Protein AF-A0A914Y440-F1 (afdb_monomer)

Mean predicted aligned error: 6.65 Å

Structure (mmCIF, N/CA/C/O backbone):
data_AF-A0A914Y440-F1
#
_entry.id   AF-A0A914Y440-F1
#
loop_
_atom_site.group_PDB
_atom_site.id
_atom_site.type_symbol
_atom_site.label_atom_id
_atom_site.label_alt_id
_atom_site.label_comp_id
_atom_site.label_asym_id
_atom_site.label_entity_id
_atom_site.label_seq_id
_atom_site.pdbx_PDB_ins_code
_atom_site.Cartn_x
_atom_site.Cartn_y
_atom_site.Cartn_z
_atom_site.occupancy
_atom_site.B_iso_or_equiv
_atom_site.auth_seq_id
_atom_site.auth_comp_id
_atom_site.auth_asym_id
_atom_site.auth_atom_id
_atom_site.pdbx_PDB_model_num
ATOM 1 N N . MET A 1 1 ? 4.935 12.689 37.363 1.00 39.00 1 MET A N 1
ATOM 2 C CA . MET A 1 1 ? 5.832 12.675 36.188 1.00 39.00 1 MET A CA 1
ATOM 3 C C . MET A 1 1 ? 5.146 11.804 35.154 1.00 39.00 1 MET A C 1
ATOM 5 O O . MET A 1 1 ? 4.835 10.671 35.483 1.00 39.00 1 MET A O 1
ATOM 9 N N . ALA A 1 2 ? 4.760 12.354 34.001 1.00 46.66 2 ALA A N 1
ATOM 10 C CA . ALA A 1 2 ? 4.099 11.561 32.967 1.00 46.66 2 ALA A CA 1
ATOM 11 C C . ALA A 1 2 ? 5.110 10.555 32.402 1.00 46.66 2 ALA A C 1
ATOM 13 O O . ALA A 1 2 ? 6.194 10.961 31.988 1.00 46.66 2 ALA A O 1
ATOM 14 N N . GLU A 1 3 ? 4.781 9.264 32.432 1.00 47.94 3 GLU A N 1
ATOM 15 C CA . GLU A 1 3 ? 5.589 8.224 31.797 1.00 47.94 3 GLU A CA 1
ATOM 16 C C . GLU A 1 3 ? 5.727 8.539 30.305 1.00 47.94 3 GLU A C 1
ATOM 18 O O . GLU A 1 3 ? 4.753 8.551 29.547 1.00 47.94 3 GLU A O 1
ATOM 23 N N . THR A 1 4 ? 6.948 8.820 29.863 1.00 53.34 4 THR A N 1
ATOM 24 C CA . THR A 1 4 ? 7.271 8.905 28.442 1.00 53.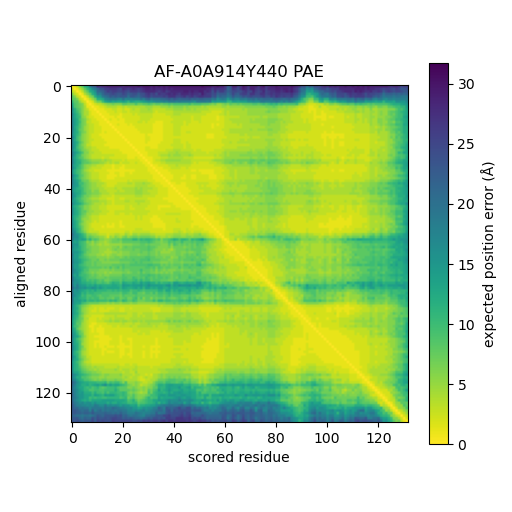34 4 THR A CA 1
ATOM 25 C C . THR A 1 4 ? 7.182 7.503 27.853 1.00 53.34 4 THR A C 1
ATOM 27 O O . THR A 1 4 ? 8.088 6.697 28.047 1.00 53.34 4 THR A O 1
ATOM 30 N N . LYS A 1 5 ? 6.085 7.203 27.145 1.00 62.78 5 LYS A N 1
ATOM 31 C CA . LYS A 1 5 ? 5.949 5.967 26.361 1.00 62.78 5 LYS A CA 1
ATOM 32 C C . LYS A 1 5 ? 7.121 5.852 25.388 1.00 62.78 5 LYS A C 1
ATOM 34 O O . LYS A 1 5 ? 7.286 6.698 24.508 1.00 62.78 5 LYS A O 1
ATOM 39 N N . GLU A 1 6 ? 7.911 4.801 25.554 1.00 72.31 6 GLU A N 1
ATOM 40 C CA . GLU A 1 6 ? 9.028 4.478 24.677 1.00 72.31 6 GLU A CA 1
ATOM 41 C C . GLU A 1 6 ? 8.507 4.251 23.248 1.00 72.31 6 GLU A C 1
ATOM 43 O O . GLU A 1 6 ? 7.550 3.504 23.025 1.00 72.31 6 GLU A O 1
ATOM 48 N N . LYS A 1 7 ? 9.078 4.955 22.263 1.00 78.12 7 LYS A N 1
ATOM 49 C CA . LYS A 1 7 ? 8.666 4.811 20.861 1.00 78.12 7 LYS A CA 1
ATOM 50 C C . LYS A 1 7 ? 9.267 3.530 20.292 1.00 78.12 7 LYS A C 1
ATOM 52 O O . LYS A 1 7 ? 10.481 3.428 20.154 1.00 78.12 7 LYS A O 1
ATOM 57 N N . THR A 1 8 ? 8.418 2.583 19.910 1.00 91.00 8 THR A N 1
ATOM 58 C CA . THR A 1 8 ? 8.830 1.385 19.169 1.00 91.00 8 THR A CA 1
ATOM 59 C C . THR A 1 8 ? 9.094 1.728 17.703 1.00 91.00 8 THR A C 1
ATOM 61 O O . THR A 1 8 ? 8.315 2.457 17.082 1.00 91.00 8 THR A O 1
ATOM 64 N N . TYR A 1 9 ? 10.161 1.162 17.140 1.00 93.62 9 TYR A N 1
ATOM 65 C CA . TYR A 1 9 ? 10.515 1.286 15.727 1.00 93.62 9 TYR A CA 1
ATOM 66 C C . TYR A 1 9 ? 10.607 -0.091 15.084 1.00 93.62 9 TYR A C 1
ATOM 68 O O . TYR A 1 9 ? 11.099 -1.039 15.695 1.00 93.62 9 TYR A O 1
ATOM 76 N N . TRP A 1 10 ? 10.143 -0.185 13.843 1.00 94.62 10 TRP A N 1
ATOM 77 C CA . TRP A 1 10 ? 10.372 -1.343 12.985 1.00 94.62 10 TRP A CA 1
ATOM 78 C C . TRP A 1 10 ? 11.482 -1.056 11.973 1.00 94.62 10 TRP A C 1
ATOM 80 O O . TRP A 1 10 ? 11.928 0.083 11.799 1.00 94.62 10 TRP A O 1
ATOM 90 N N . THR A 1 11 ? 11.918 -2.101 11.278 1.00 94.88 11 THR A N 1
ATOM 91 C CA . THR A 1 11 ? 12.664 -1.935 10.031 1.00 94.88 11 THR A CA 1
ATOM 92 C C . THR A 1 11 ? 11.729 -1.339 8.982 1.00 94.88 11 THR A C 1
ATOM 94 O O . THR A 1 11 ? 10.600 -1.806 8.827 1.00 94.88 11 THR A O 1
ATOM 97 N N . ALA A 1 12 ? 12.183 -0.296 8.286 1.00 94.56 12 ALA A N 1
ATOM 98 C CA . ALA A 1 12 ? 11.398 0.331 7.230 1.00 94.56 12 ALA A CA 1
ATOM 99 C C . ALA A 1 12 ? 11.169 -0.654 6.076 1.00 94.56 12 ALA A C 1
ATOM 101 O O . ALA A 1 12 ? 12.104 -1.317 5.628 1.00 94.56 12 ALA A O 1
ATOM 102 N N . LEU A 1 13 ? 9.925 -0.738 5.604 1.00 96.00 13 LEU A N 1
ATOM 103 C CA . LEU A 1 13 ? 9.586 -1.517 4.419 1.00 96.00 13 LEU A CA 1
ATOM 104 C C . LEU A 1 13 ? 10.062 -0.762 3.175 1.00 96.00 13 LEU A C 1
ATOM 106 O O . LEU A 1 13 ? 9.686 0.391 2.968 1.00 96.00 13 LEU A O 1
ATOM 110 N N . GLU A 1 14 ? 10.878 -1.417 2.358 1.00 96.69 14 GLU A N 1
ATOM 111 C CA . GLU A 1 14 ? 11.343 -0.864 1.089 1.00 96.69 14 GLU A CA 1
ATOM 112 C C . GLU A 1 14 ? 10.174 -0.704 0.107 1.00 96.69 14 GLU A C 1
ATOM 114 O O . GLU A 1 14 ? 9.317 -1.586 -0.000 1.00 96.69 14 GLU A O 1
ATOM 119 N N . SER A 1 15 ? 10.149 0.413 -0.626 1.00 95.94 15 SER A N 1
ATOM 120 C CA . SER A 1 15 ? 9.192 0.657 -1.711 1.00 95.94 15 SER A CA 1
ATOM 121 C C . SER A 1 15 ? 9.571 -0.152 -2.954 1.00 95.94 15 SER A C 1
ATOM 123 O O . SER A 1 15 ? 9.976 0.415 -3.962 1.00 95.94 15 SER A O 1
ATOM 125 N N . ASN A 1 16 ? 9.487 -1.476 -2.841 1.00 97.50 16 ASN A N 1
ATOM 126 C CA . ASN A 1 16 ? 9.899 -2.437 -3.855 1.00 97.50 16 ASN A CA 1
ATOM 127 C C . ASN A 1 16 ? 8.830 -3.546 -3.977 1.00 97.50 16 ASN A C 1
ATOM 129 O O . ASN A 1 16 ? 8.482 -4.154 -2.951 1.00 97.50 16 ASN A O 1
ATOM 133 N N . PRO A 1 17 ? 8.317 -3.836 -5.191 1.00 97.56 17 PRO A N 1
ATOM 134 C CA . PRO A 1 17 ? 7.311 -4.871 -5.401 1.00 97.56 17 PRO A CA 1
ATOM 135 C C . PRO A 1 17 ? 7.693 -6.249 -4.857 1.00 97.56 17 PRO A C 1
ATOM 137 O O . PRO A 1 17 ? 6.842 -6.893 -4.250 1.00 97.56 17 PRO A O 1
ATOM 140 N N . ASP A 1 18 ? 8.941 -6.702 -4.987 1.00 97.50 18 ASP A N 1
ATOM 141 C CA . ASP A 1 18 ? 9.379 -8.020 -4.503 1.00 97.50 18 ASP A CA 1
ATOM 142 C C . ASP A 1 18 ? 9.245 -8.133 -2.982 1.00 97.50 18 ASP A C 1
ATOM 144 O O . ASP A 1 18 ? 8.699 -9.111 -2.454 1.00 97.50 18 ASP A O 1
ATOM 148 N N . THR A 1 19 ? 9.686 -7.095 -2.268 1.00 96.88 19 THR A N 1
ATOM 149 C CA . THR A 1 19 ? 9.590 -7.017 -0.807 1.00 96.88 19 THR A CA 1
ATOM 150 C C . THR A 1 19 ? 8.128 -6.988 -0.354 1.00 96.88 19 THR A C 1
ATOM 152 O O . THR A 1 19 ? 7.742 -7.731 0.556 1.00 96.88 19 THR A O 1
ATOM 155 N N . MET A 1 20 ? 7.283 -6.185 -1.008 1.00 97.56 20 MET A N 1
ATOM 156 C CA . MET A 1 20 ? 5.852 -6.103 -0.689 1.00 97.56 20 MET A CA 1
ATOM 157 C C . MET A 1 20 ? 5.108 -7.400 -1.030 1.00 97.56 20 MET A C 1
ATOM 159 O O . MET A 1 20 ? 4.319 -7.887 -0.221 1.00 97.56 20 MET A O 1
ATOM 163 N N . ASN A 1 21 ? 5.391 -8.007 -2.181 1.00 97.12 21 ASN A N 1
ATOM 164 C CA . ASN A 1 21 ? 4.763 -9.246 -2.641 1.00 97.12 21 ASN A CA 1
ATOM 165 C C . ASN A 1 21 ? 5.112 -10.434 -1.751 1.00 97.12 21 ASN A C 1
ATOM 167 O O . ASN A 1 21 ? 4.247 -11.271 -1.469 1.00 97.12 21 ASN A O 1
ATOM 171 N N . LYS A 1 22 ? 6.348 -10.487 -1.247 1.00 95.81 22 LYS A N 1
ATOM 172 C CA . LYS A 1 22 ? 6.727 -11.453 -0.216 1.00 95.81 22 LYS A CA 1
ATOM 173 C C . LYS A 1 22 ? 5.859 -11.288 1.033 1.00 95.81 22 LYS A C 1
ATOM 175 O O . LYS A 1 22 ? 5.287 -12.270 1.496 1.00 95.81 22 LYS A O 1
ATOM 180 N N . LEU A 1 23 ? 5.683 -10.057 1.518 1.00 93.56 23 LEU A N 1
ATOM 181 C CA . LEU A 1 23 ? 4.838 -9.784 2.682 1.00 93.56 23 LEU A CA 1
ATOM 182 C C . LEU A 1 23 ? 3.367 -10.165 2.437 1.00 93.56 23 LEU A C 1
ATOM 184 O O . LEU A 1 23 ? 2.779 -10.826 3.288 1.00 93.56 23 LEU A O 1
ATOM 188 N N . ILE A 1 24 ? 2.792 -9.822 1.276 1.00 93.69 24 ILE A N 1
ATOM 189 C CA . ILE A 1 24 ? 1.424 -10.214 0.868 1.00 93.69 24 ILE A CA 1
ATOM 190 C C . ILE A 1 24 ? 1.252 -11.738 0.935 1.00 93.69 24 ILE A C 1
ATOM 192 O O . ILE A 1 24 ? 0.256 -12.242 1.467 1.00 93.69 24 ILE A O 1
ATOM 196 N N . LYS A 1 25 ? 2.232 -12.481 0.414 1.00 92.81 25 LYS A N 1
ATOM 197 C CA . LYS A 1 25 ? 2.228 -13.945 0.433 1.00 92.81 25 LYS A CA 1
ATOM 198 C C . LYS A 1 25 ? 2.330 -14.491 1.858 1.00 92.81 25 LYS A C 1
ATOM 200 O O . LYS A 1 25 ? 1.570 -15.396 2.205 1.00 92.81 25 LYS A O 1
ATOM 205 N N . ASP A 1 26 ? 3.224 -13.936 2.674 1.00 91.25 26 ASP A N 1
ATOM 206 C CA . ASP A 1 26 ? 3.473 -14.385 4.049 1.00 91.25 26 ASP A CA 1
ATOM 207 C C . ASP A 1 26 ? 2.245 -14.176 4.957 1.00 91.25 26 ASP A C 1
ATOM 209 O O . ASP A 1 26 ? 1.959 -15.015 5.811 1.00 91.25 26 ASP A O 1
ATOM 213 N N . ILE A 1 27 ? 1.454 -13.118 4.728 1.00 89.38 27 ILE A N 1
ATOM 214 C CA . ILE A 1 27 ? 0.182 -12.880 5.444 1.00 89.38 27 ILE A CA 1
ATOM 215 C C . ILE A 1 27 ? -1.013 -13.663 4.864 1.00 89.38 27 ILE A C 1
ATOM 217 O O . ILE A 1 27 ? -2.123 -13.592 5.398 1.00 89.38 27 ILE A O 1
ATOM 221 N N . GLY A 1 28 ? -0.799 -14.444 3.800 1.00 89.38 28 GLY A N 1
ATOM 222 C CA . GLY A 1 28 ? -1.776 -15.389 3.251 1.00 89.38 28 GLY A CA 1
ATOM 223 C C . GLY A 1 28 ? -2.805 -14.796 2.285 1.00 89.38 28 GLY A C 1
ATOM 224 O O . GLY A 1 28 ? -3.808 -15.458 1.999 1.00 89.38 28 GLY A O 1
ATOM 225 N N . VAL A 1 29 ? -2.569 -13.586 1.775 1.00 91.31 29 VAL A N 1
ATOM 226 C CA . VAL A 1 29 ? -3.422 -12.936 0.769 1.00 91.31 29 VAL A CA 1
ATOM 227 C C . VAL A 1 29 ? -3.148 -13.551 -0.607 1.00 91.31 29 VAL A C 1
ATOM 229 O O . VAL A 1 29 ? -2.004 -13.849 -0.954 1.00 91.31 29 VAL A O 1
ATOM 232 N N . LYS A 1 30 ? -4.201 -13.770 -1.404 1.00 89.38 30 LYS A N 1
ATOM 233 C CA . LYS A 1 30 ? -4.099 -14.365 -2.746 1.00 89.38 30 LYS A CA 1
ATOM 234 C C . LYS A 1 30 ? -4.776 -13.486 -3.792 1.00 89.38 30 LYS A C 1
ATOM 236 O O . LYS A 1 30 ? -5.793 -12.861 -3.519 1.00 89.38 30 LYS A O 1
ATOM 241 N N . GLY A 1 31 ? -4.238 -13.499 -5.012 1.00 89.38 31 GLY A N 1
ATOM 242 C CA . GLY A 1 31 ? -4.806 -12.756 -6.144 1.00 89.38 31 GLY A CA 1
ATOM 243 C C . GLY A 1 31 ? -4.468 -11.264 -6.160 1.00 89.38 31 GLY A C 1
ATOM 244 O O . GLY A 1 31 ? -5.002 -10.541 -6.991 1.00 89.38 31 GLY A O 1
ATOM 245 N N . LEU A 1 32 ? -3.570 -10.815 -5.279 1.00 94.00 32 LEU A N 1
ATOM 246 C CA . LEU A 1 32 ? -3.008 -9.470 -5.277 1.00 94.00 32 LEU A CA 1
ATOM 247 C C . LEU A 1 32 ? -1.493 -9.529 -5.450 1.00 94.00 32 LEU A C 1
ATOM 249 O O . LEU A 1 32 ? -0.847 -10.465 -4.974 1.00 94.00 32 LEU A O 1
ATOM 253 N N . ARG A 1 33 ? -0.951 -8.501 -6.097 1.00 95.88 33 ARG A N 1
ATOM 254 C CA . ARG A 1 33 ? 0.477 -8.205 -6.141 1.00 95.88 33 ARG A CA 1
ATOM 255 C C . ARG A 1 33 ? 0.685 -6.707 -6.353 1.00 95.88 33 ARG A C 1
ATOM 257 O O . ARG A 1 33 ? -0.162 -6.051 -6.955 1.00 95.88 33 ARG A O 1
ATOM 264 N N . CYS A 1 34 ? 1.792 -6.196 -5.850 1.00 97.62 34 CYS A N 1
ATOM 265 C CA . CYS A 1 34 ? 2.340 -4.895 -6.182 1.00 97.62 34 CYS A CA 1
ATOM 266 C C . CYS A 1 34 ? 3.151 -5.002 -7.478 1.00 97.62 34 CYS A C 1
ATOM 268 O O . CYS A 1 34 ? 3.776 -6.033 -7.733 1.00 97.62 34 CYS A O 1
ATOM 270 N N . GLU A 1 35 ? 3.128 -3.926 -8.253 1.00 97.62 35 GLU A N 1
ATOM 271 C CA . GLU A 1 35 ? 3.893 -3.708 -9.482 1.00 97.62 35 GLU A CA 1
ATOM 272 C C . GLU A 1 35 ? 4.420 -2.271 -9.444 1.00 97.62 35 GLU A C 1
ATOM 274 O O . GLU A 1 35 ? 3.821 -1.412 -8.785 1.00 97.62 35 GLU A O 1
ATOM 279 N N . ASP A 1 36 ? 5.517 -2.011 -10.148 1.00 97.25 36 ASP A N 1
ATOM 280 C CA . ASP A 1 36 ? 6.036 -0.653 -10.290 1.00 97.25 36 ASP A CA 1
ATOM 281 C C . ASP A 1 36 ? 5.164 0.188 -11.229 1.00 97.25 36 ASP A C 1
ATOM 283 O O . ASP A 1 36 ? 4.619 -0.291 -12.225 1.00 97.25 36 ASP A O 1
ATOM 287 N N . ILE A 1 37 ? 5.069 1.481 -10.917 1.00 96.75 37 ILE A N 1
ATOM 288 C CA . ILE A 1 37 ? 4.497 2.500 -11.799 1.00 96.75 37 ILE A CA 1
ATOM 289 C C . ILE A 1 37 ? 5.659 3.369 -12.278 1.00 96.75 37 ILE A C 1
ATOM 291 O O . ILE A 1 37 ? 6.215 4.149 -11.506 1.00 96.75 37 ILE A O 1
ATOM 295 N N . PHE A 1 38 ? 6.037 3.224 -13.549 1.00 95.19 38 PHE A N 1
ATOM 296 C CA . PHE A 1 38 ? 7.191 3.927 -14.125 1.00 95.19 38 PHE A CA 1
ATOM 297 C C . PHE A 1 38 ? 6.940 5.421 -14.371 1.00 95.19 38 PHE A C 1
ATOM 299 O O . PHE A 1 38 ? 7.887 6.202 -14.453 1.00 95.19 38 PHE A O 1
ATOM 306 N N . GLY A 1 39 ? 5.674 5.820 -14.477 1.00 96.06 39 GLY A N 1
ATOM 307 C CA . GLY A 1 39 ? 5.249 7.181 -14.777 1.00 96.06 39 GLY A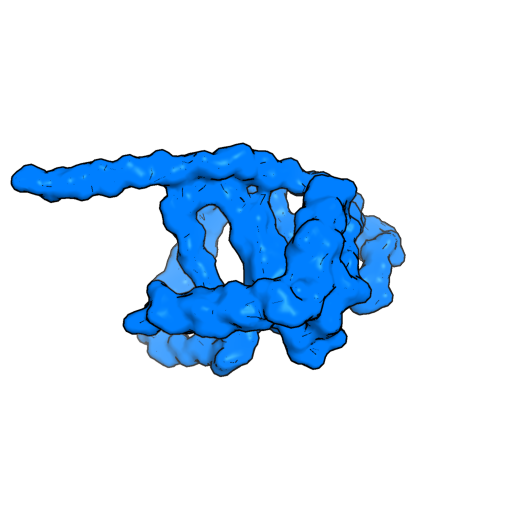 CA 1
ATOM 308 C C . GLY A 1 39 ? 3.733 7.329 -14.668 1.00 96.06 39 GLY A C 1
ATOM 309 O O . GLY A 1 39 ? 3.011 6.347 -14.503 1.00 96.06 39 GLY A O 1
ATOM 310 N N . PHE A 1 40 ? 3.260 8.573 -14.736 1.00 94.88 40 PHE A N 1
ATOM 311 C CA . PHE A 1 40 ? 1.833 8.920 -14.663 1.00 94.88 40 PHE A CA 1
ATOM 312 C C . PHE A 1 40 ? 1.288 9.483 -15.985 1.00 94.88 40 PHE A C 1
ATOM 314 O O . PHE A 1 40 ? 0.159 9.969 -16.027 1.00 94.88 40 PHE A O 1
ATOM 321 N N . ASP A 1 41 ? 2.088 9.450 -17.048 1.00 96.94 41 ASP A N 1
ATOM 322 C CA . ASP A 1 41 ? 1.634 9.667 -18.419 1.00 96.94 41 ASP A CA 1
ATOM 323 C C . ASP A 1 41 ? 0.927 8.420 -18.974 1.00 96.94 41 ASP A C 1
ATOM 325 O O . ASP A 1 41 ? 1.029 7.322 -18.426 1.00 96.94 41 ASP A O 1
ATOM 329 N N . GLU A 1 42 ? 0.168 8.604 -20.053 1.00 96.31 42 GLU A N 1
ATOM 330 C CA . GLU A 1 42 ? -0.680 7.557 -20.633 1.00 96.31 42 GLU A CA 1
ATOM 331 C C . GLU A 1 42 ? 0.125 6.329 -21.081 1.00 96.31 42 GLU A C 1
ATOM 333 O O . GLU A 1 42 ? -0.275 5.198 -20.796 1.00 96.31 42 GLU A O 1
ATOM 338 N N . ASP A 1 43 ? 1.290 6.548 -21.695 1.00 96.31 43 ASP A N 1
ATOM 339 C CA . ASP A 1 43 ? 2.156 5.476 -22.185 1.00 96.31 43 ASP A CA 1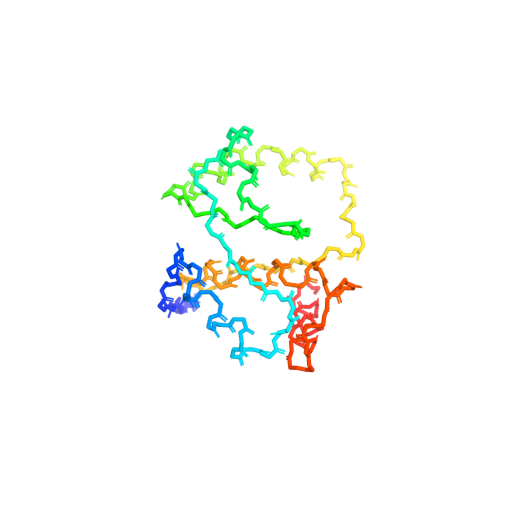
ATOM 340 C C . ASP A 1 43 ? 2.727 4.654 -21.022 1.00 96.31 43 ASP A C 1
ATOM 342 O O . ASP A 1 43 ? 2.697 3.422 -21.054 1.00 96.31 43 ASP A O 1
ATOM 346 N N . ALA A 1 44 ? 3.198 5.312 -19.958 1.00 96.06 44 ALA A N 1
ATOM 347 C CA . ALA A 1 44 ? 3.686 4.628 -18.764 1.00 96.06 44 ALA A CA 1
ATOM 348 C C . ALA A 1 44 ? 2.572 3.859 -18.029 1.00 96.06 44 ALA A C 1
ATOM 350 O O . ALA A 1 44 ? 2.783 2.725 -17.584 1.00 96.06 44 ALA A O 1
ATOM 351 N N . LEU A 1 45 ? 1.377 4.445 -17.919 1.00 96.50 45 LEU A N 1
ATOM 352 C CA . LEU A 1 45 ? 0.238 3.815 -17.247 1.00 96.50 45 LEU A CA 1
ATOM 353 C C . LEU A 1 45 ? -0.328 2.621 -18.025 1.00 96.50 45 LEU A C 1
ATOM 355 O O . LEU A 1 45 ? -0.887 1.714 -17.404 1.00 96.50 45 LEU A O 1
ATOM 359 N N . ALA A 1 46 ? -0.135 2.563 -19.345 1.00 96.19 46 ALA A N 1
ATOM 360 C CA . ALA A 1 46 ? -0.533 1.418 -20.162 1.00 96.19 46 ALA A CA 1
ATOM 361 C C . ALA A 1 46 ? 0.177 0.108 -19.760 1.00 96.19 46 ALA A C 1
ATOM 363 O O . ALA A 1 46 ? -0.354 -0.977 -20.003 1.00 96.19 46 ALA A O 1
ATOM 364 N N . PHE A 1 47 ? 1.343 0.188 -19.104 1.00 95.62 47 PHE A N 1
ATOM 365 C CA . PHE A 1 47 ? 2.057 -0.981 -18.582 1.00 95.62 47 PHE A CA 1
ATOM 366 C C . PHE A 1 47 ? 1.498 -1.503 -17.251 1.00 95.62 47 PHE A C 1
ATOM 368 O O . PHE A 1 47 ? 1.834 -2.621 -16.858 1.00 95.62 47 PHE A O 1
ATOM 375 N N . VAL A 1 48 ? 0.645 -0.740 -16.557 1.00 96.81 48 VAL A N 1
ATOM 376 C CA . VAL A 1 48 ? 0.084 -1.141 -15.259 1.00 96.81 48 VAL A CA 1
ATOM 377 C C . VAL A 1 48 ? -1.010 -2.196 -15.469 1.00 96.81 48 VAL A C 1
ATOM 379 O O . VAL A 1 48 ? -2.047 -1.894 -16.074 1.00 96.81 48 VAL A O 1
ATOM 382 N N . PRO A 1 49 ? -0.845 -3.427 -14.942 1.00 96.12 49 PRO A N 1
ATOM 383 C CA . PRO A 1 49 ? -1.841 -4.479 -15.101 1.00 96.12 49 PRO A CA 1
ATOM 384 C C . PRO A 1 49 ? -3.200 -4.089 -14.513 1.00 96.12 49 PRO A C 1
ATOM 386 O O . PRO A 1 49 ? -3.287 -3.523 -13.424 1.00 96.12 49 PRO A O 1
ATOM 389 N N . GLN A 1 50 ? -4.270 -4.449 -15.222 1.00 94.94 50 GLN A N 1
ATOM 390 C CA . GLN A 1 50 ? -5.645 -4.180 -14.803 1.00 94.94 50 GLN A CA 1
ATOM 391 C C . GLN A 1 50 ? -6.335 -5.445 -14.258 1.00 94.94 50 GLN A C 1
ATOM 393 O O . GLN A 1 50 ? -6.067 -6.545 -14.749 1.00 94.94 50 GLN A O 1
ATOM 398 N N . PRO A 1 51 ? -7.256 -5.312 -13.283 1.00 95.44 51 PRO A N 1
ATOM 399 C CA . PRO A 1 51 ? -7.632 -4.067 -12.604 1.00 95.44 51 PRO A CA 1
ATOM 400 C C . PRO A 1 51 ? -6.579 -3.607 -11.580 1.00 95.44 51 PRO A C 1
ATOM 402 O O . PRO A 1 51 ? -6.024 -4.421 -10.841 1.00 95.44 51 PRO A O 1
ATOM 405 N N . CYS A 1 52 ? -6.355 -2.293 -11.498 1.00 95.88 52 CYS A N 1
ATOM 406 C CA . CYS A 1 52 ? -5.576 -1.680 -10.421 1.00 95.88 52 CYS A CA 1
ATOM 407 C C . CYS A 1 52 ? -6.490 -1.323 -9.235 1.00 95.88 52 CYS A C 1
ATOM 409 O O . CYS A 1 52 ? -7.454 -0.574 -9.386 1.00 95.88 52 CYS A O 1
ATOM 411 N N . TYR A 1 53 ? -6.191 -1.866 -8.052 1.00 95.75 53 TYR A N 1
ATOM 412 C CA . TYR A 1 53 ? -7.025 -1.701 -6.853 1.00 95.75 53 TYR A CA 1
ATOM 413 C C . TYR A 1 53 ? -6.573 -0.566 -5.927 1.00 95.75 53 TYR A C 1
ATOM 415 O O . TYR A 1 53 ? -7.395 0.019 -5.224 1.00 95.75 53 TYR A O 1
ATOM 423 N N . ALA A 1 54 ? -5.269 -0.292 -5.874 1.00 96.56 54 ALA A N 1
ATOM 424 C CA . ALA A 1 54 ? -4.677 0.681 -4.965 1.00 96.56 54 ALA A CA 1
ATOM 425 C C . ALA A 1 54 ? -3.329 1.169 -5.504 1.00 96.56 54 ALA A C 1
ATOM 427 O O . ALA A 1 54 ? -2.623 0.429 -6.185 1.00 96.56 54 ALA A O 1
ATOM 428 N N . VAL A 1 55 ? -2.958 2.394 -5.13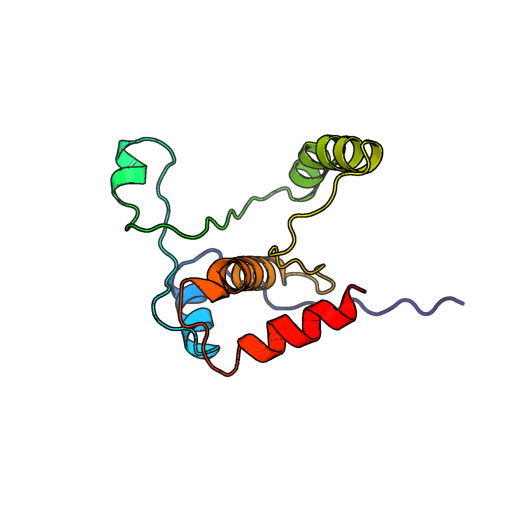5 1.00 96.44 55 VAL A N 1
ATOM 429 C CA . VAL A 1 55 ? -1.642 2.982 -5.411 1.00 96.44 55 VAL A CA 1
ATOM 430 C C . VAL A 1 55 ? -0.987 3.329 -4.080 1.00 96.44 55 VAL A C 1
ATOM 432 O O . VAL A 1 55 ? -1.580 4.023 -3.254 1.00 96.44 55 VAL A O 1
ATOM 435 N N . ILE A 1 56 ? 0.239 2.849 -3.870 1.00 96.00 56 ILE A N 1
ATOM 436 C CA . ILE A 1 56 ? 1.060 3.185 -2.703 1.00 96.00 56 ILE A CA 1
ATOM 437 C C . ILE A 1 56 ? 2.136 4.161 -3.166 1.00 96.00 56 ILE A C 1
ATOM 439 O O . ILE A 1 56 ? 2.942 3.833 -4.030 1.00 96.00 56 ILE A O 1
ATOM 443 N N . LEU A 1 57 ? 2.155 5.358 -2.581 1.00 93.44 57 LEU A N 1
ATOM 444 C CA . LEU A 1 57 ? 3.127 6.395 -2.912 1.00 93.44 57 LEU A CA 1
ATOM 445 C C . LEU A 1 57 ? 4.140 6.556 -1.776 1.00 93.44 57 LEU A C 1
ATOM 447 O O . LEU A 1 57 ? 3.775 6.918 -0.657 1.00 93.44 57 LEU A O 1
ATOM 451 N N . CYS A 1 58 ? 5.417 6.325 -2.077 1.00 93.56 58 CYS A N 1
ATOM 452 C CA . CYS A 1 58 ? 6.532 6.644 -1.190 1.00 93.56 58 CYS A CA 1
ATOM 453 C C . CYS A 1 58 ? 7.123 8.001 -1.586 1.00 93.56 58 CYS A C 1
ATOM 455 O O . CYS A 1 58 ? 7.490 8.208 -2.739 1.00 93.56 58 CYS A O 1
ATOM 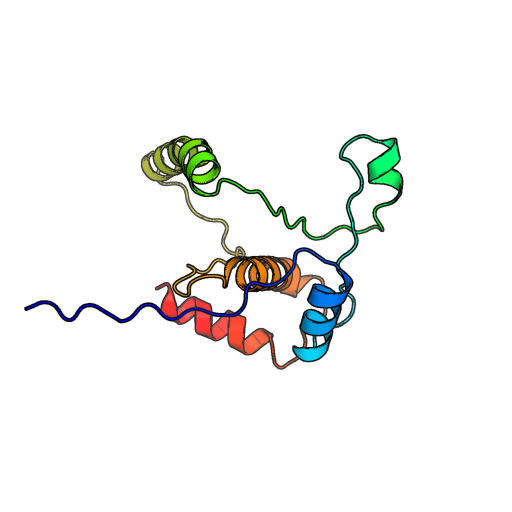457 N N . PHE A 1 59 ? 7.226 8.933 -0.640 1.00 90.38 59 PHE A N 1
ATOM 458 C CA . PHE A 1 59 ? 7.726 10.282 -0.898 1.00 90.38 59 PHE A CA 1
ATOM 459 C C . PHE A 1 59 ? 8.552 10.800 0.298 1.00 90.38 59 PHE A C 1
ATOM 461 O O . PHE A 1 59 ? 8.330 10.366 1.430 1.00 90.38 59 PHE A O 1
ATOM 468 N N . PRO A 1 60 ? 9.526 11.704 0.075 1.00 84.75 60 PRO A N 1
ATOM 469 C CA . PRO A 1 60 ? 10.575 11.996 1.060 1.00 84.75 60 PRO A CA 1
ATOM 470 C C . PRO A 1 60 ? 10.156 12.928 2.208 1.00 84.75 60 PRO A C 1
ATOM 472 O O . PRO A 1 60 ? 10.785 12.911 3.262 1.00 84.75 60 PRO A O 1
ATOM 475 N N . ASP A 1 61 ? 9.120 13.753 2.028 1.00 85.00 61 ASP A N 1
ATOM 476 C CA . ASP A 1 61 ? 8.753 14.815 2.974 1.00 85.00 61 ASP A CA 1
ATOM 477 C C . ASP A 1 61 ? 7.311 14.658 3.477 1.00 85.00 61 ASP A C 1
ATOM 479 O O . ASP A 1 61 ? 6.380 15.328 3.020 1.00 85.00 61 ASP A O 1
ATOM 483 N N . TYR A 1 62 ? 7.129 13.735 4.427 1.00 82.38 62 TYR A N 1
ATOM 484 C CA . TYR A 1 62 ? 5.832 13.471 5.064 1.00 82.38 62 TYR A CA 1
ATOM 485 C C . TYR A 1 62 ? 5.245 14.701 5.766 1.00 82.38 62 TYR A C 1
ATOM 487 O O . TYR A 1 62 ? 4.023 14.810 5.854 1.00 82.38 62 TYR A O 1
ATOM 495 N N . VAL A 1 63 ? 6.087 15.632 6.228 1.00 86.44 63 VAL A N 1
ATOM 496 C CA . VAL A 1 63 ? 5.641 16.865 6.889 1.00 86.44 63 VAL A CA 1
ATOM 497 C C . VAL A 1 63 ? 4.985 17.785 5.869 1.00 86.44 63 VAL A C 1
ATOM 499 O O . VAL A 1 63 ? 3.839 18.182 6.068 1.00 86.44 63 VAL A O 1
ATOM 502 N N . LYS A 1 64 ? 5.641 18.041 4.73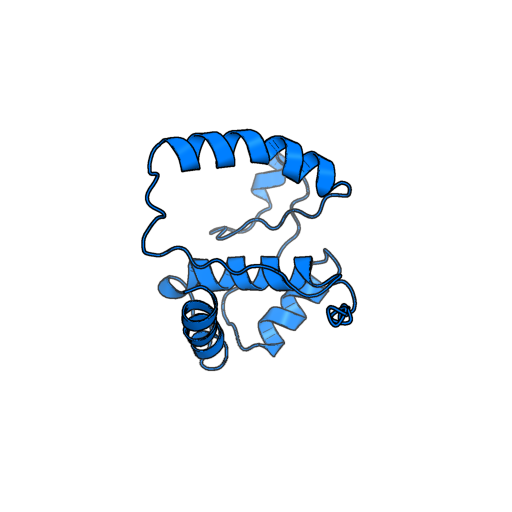0 1.00 88.25 64 LYS A N 1
ATOM 503 C CA . LYS A 1 64 ? 5.040 18.849 3.659 1.00 88.25 64 LYS A CA 1
ATOM 504 C C . LYS A 1 64 ? 3.761 18.235 3.109 1.00 88.25 64 LYS A C 1
ATOM 506 O O . LYS A 1 64 ? 2.805 18.967 2.868 1.00 88.25 64 LYS A O 1
ATOM 511 N N . ALA A 1 65 ? 3.717 16.917 2.911 1.00 85.12 65 ALA A N 1
ATOM 512 C CA . ALA A 1 65 ? 2.480 16.286 2.456 1.00 85.12 65 ALA A CA 1
ATOM 513 C C . ALA A 1 65 ? 1.369 16.399 3.500 1.00 85.12 65 ALA A C 1
ATOM 515 O O . ALA A 1 65 ? 0.232 16.684 3.130 1.00 85.12 65 ALA A O 1
ATOM 516 N N . TYR A 1 66 ? 1.691 16.226 4.787 1.00 85.00 66 TYR A N 1
ATOM 517 C CA . TYR A 1 66 ? 0.733 16.432 5.866 1.00 85.00 66 TYR A CA 1
ATOM 518 C C . TYR A 1 66 ? 0.200 17.866 5.867 1.00 85.00 66 TYR A C 1
ATOM 520 O O . TYR A 1 66 ? -1.012 18.054 5.870 1.00 85.00 66 TYR A O 1
ATOM 528 N N . ASP A 1 67 ? 1.073 18.869 5.786 1.00 88.75 67 ASP A N 1
ATOM 529 C CA . ASP A 1 67 ? 0.671 20.277 5.751 1.00 88.75 67 ASP A CA 1
ATOM 530 C C . ASP A 1 67 ? -0.191 20.603 4.524 1.00 88.75 67 ASP A C 1
ATOM 532 O O . ASP A 1 67 ? -1.182 21.329 4.640 1.00 88.75 67 ASP A O 1
ATOM 536 N N . TYR A 1 68 ? 0.126 20.012 3.368 1.00 87.56 68 TYR A N 1
ATOM 537 C CA . TYR A 1 68 ? -0.667 20.155 2.148 1.00 87.56 68 TYR A CA 1
ATOM 538 C C . TYR A 1 68 ? -2.092 19.604 2.317 1.00 87.56 68 TYR A C 1
ATOM 540 O O . TYR A 1 68 ? -3.063 20.262 1.937 1.00 87.56 68 TYR A O 1
ATOM 548 N N . VAL A 1 69 ? -2.248 18.420 2.923 1.00 86.94 69 VAL A N 1
ATOM 549 C CA . VAL A 1 69 ? -3.577 17.805 3.110 1.00 86.94 69 VAL A CA 1
ATOM 550 C C . VAL A 1 69 ? -4.322 18.334 4.335 1.00 86.94 69 VAL A C 1
ATOM 552 O O . VAL A 1 69 ? -5.551 18.265 4.374 1.00 86.94 69 VAL A O 1
ATOM 555 N N . LYS A 1 70 ? -3.613 18.885 5.326 1.00 88.75 70 LYS A N 1
ATOM 556 C CA . LYS A 1 70 ? -4.165 19.333 6.612 1.00 88.75 70 LYS A CA 1
ATOM 557 C C . LYS A 1 70 ? -5.317 20.315 6.439 1.00 88.75 70 LYS A C 1
ATOM 559 O O . LYS A 1 70 ? -6.354 20.135 7.072 1.00 88.75 70 LYS A O 1
ATOM 564 N N . LYS A 1 71 ? -5.171 21.296 5.543 1.00 88.06 71 LYS A N 1
ATOM 565 C CA . LYS A 1 71 ? -6.231 22.274 5.257 1.00 88.06 71 LYS A CA 1
ATOM 566 C C . LYS A 1 71 ? -7.521 21.586 4.794 1.00 88.06 71 LYS A C 1
ATOM 568 O O . LYS A 1 71 ? -8.592 21.875 5.314 1.00 88.06 71 LYS A O 1
ATOM 573 N N . SER A 1 72 ? -7.406 20.622 3.880 1.00 87.50 72 SER A N 1
ATOM 574 C CA . SER A 1 72 ? -8.550 19.846 3.383 1.00 87.50 72 SER A CA 1
ATOM 575 C C . SER A 1 72 ? -9.211 19.029 4.498 1.00 87.50 72 SER A C 1
ATOM 577 O O . SER A 1 72 ? -10.436 18.983 4.591 1.00 87.50 72 SER A O 1
ATOM 579 N N . TYR A 1 73 ? -8.416 18.426 5.389 1.00 85.06 73 TYR A N 1
ATOM 580 C CA . TYR A 1 73 ? -8.935 17.706 6.558 1.00 85.06 73 TYR A CA 1
ATOM 581 C C . TYR A 1 73 ? -9.685 18.623 7.533 1.00 85.06 73 TYR A C 1
ATOM 583 O O . TYR A 1 73 ? -10.760 18.259 8.012 1.00 85.06 73 TYR A O 1
ATOM 591 N N . GLU A 1 74 ? -9.143 19.804 7.833 1.00 87.88 74 GLU A N 1
ATOM 592 C CA . GLU A 1 74 ? -9.774 20.783 8.728 1.00 87.88 74 GLU A CA 1
ATOM 593 C C . GLU A 1 74 ? -11.094 21.310 8.146 1.00 87.88 74 GLU A C 1
ATOM 595 O O . GLU A 1 74 ? -12.103 21.370 8.856 1.00 87.88 74 GLU A O 1
ATOM 600 N N . GLU A 1 75 ? -11.123 21.597 6.842 1.00 88.94 75 GLU A N 1
ATOM 601 C CA . GLU A 1 75 ? -12.340 21.987 6.127 1.00 88.94 75 GLU A CA 1
ATOM 602 C C . GLU A 1 75 ? -13.416 20.893 6.184 1.00 88.94 75 GLU A C 1
ATOM 604 O O . GLU A 1 75 ? -14.570 21.189 6.503 1.00 88.94 75 GLU A O 1
ATOM 609 N N . LEU A 1 76 ? -13.063 19.628 5.933 1.00 85.50 76 LEU A N 1
ATOM 610 C CA . LEU A 1 76 ? -14.008 18.507 6.027 1.00 85.50 76 LEU A CA 1
ATOM 611 C C . LEU A 1 76 ? -14.533 18.319 7.454 1.00 85.50 76 LEU A C 1
ATOM 613 O O . LEU A 1 76 ? -15.735 18.130 7.650 1.00 85.50 76 LEU A O 1
ATOM 617 N N . LYS A 1 77 ? -13.660 18.442 8.457 1.00 83.56 77 LYS A N 1
ATOM 618 C CA . LYS A 1 77 ? -14.044 18.331 9.869 1.00 83.56 77 LYS A CA 1
ATOM 619 C C . LYS A 1 77 ? -15.044 19.416 10.278 1.00 83.56 77 LYS A C 1
ATOM 621 O O . LYS A 1 77 ? -15.959 19.137 11.044 1.00 83.56 77 LYS A O 1
ATOM 626 N N . SER A 1 78 ? -14.901 20.633 9.748 1.00 81.06 78 SER A N 1
ATOM 627 C CA . SER A 1 78 ? -15.831 21.739 10.027 1.00 81.06 78 SER A CA 1
ATOM 628 C C . SER A 1 78 ? -17.221 21.574 9.397 1.00 81.06 78 SER A C 1
ATOM 630 O O . SER A 1 78 ? -18.169 22.213 9.845 1.00 81.06 78 SER A O 1
ATOM 632 N N . LYS A 1 79 ? -17.357 20.709 8.384 1.00 88.12 79 LYS A N 1
ATOM 633 C CA . LYS A 1 79 ? -18.606 20.480 7.637 1.00 88.12 79 LYS A CA 1
ATOM 634 C C . LYS A 1 79 ? -19.427 19.290 8.155 1.00 88.12 79 LYS A C 1
ATOM 636 O O . LYS A 1 79 ? -20.335 18.856 7.455 1.00 88.12 79 LYS A O 1
ATOM 641 N N . ASP A 1 80 ? -19.096 18.750 9.332 1.00 81.00 80 ASP A N 1
ATOM 642 C CA . ASP A 1 80 ? -19.672 17.504 9.874 1.00 81.00 80 ASP A CA 1
ATOM 643 C C . ASP A 1 80 ? -19.637 16.354 8.848 1.00 81.00 80 ASP A C 1
ATOM 645 O O . ASP A 1 80 ? -20.604 15.622 8.625 1.00 81.00 80 ASP A O 1
ATOM 649 N N . TYR A 1 81 ? -18.507 16.244 8.140 1.00 80.06 81 TYR A N 1
ATOM 650 C CA . TYR A 1 81 ? -18.336 15.236 7.105 1.00 80.06 81 TYR A CA 1
ATOM 651 C C . TYR A 1 81 ? -18.416 13.829 7.706 1.00 80.06 81 TYR A C 1
ATOM 653 O O . TYR A 1 81 ? -17.637 13.462 8.589 1.00 80.06 81 TYR A O 1
ATOM 661 N N . LYS A 1 82 ? -19.331 13.015 7.176 1.00 82.19 82 LYS A N 1
ATOM 662 C CA . LYS A 1 82 ? -19.448 11.602 7.536 1.00 82.19 82 LYS A CA 1
ATOM 663 C C . LYS A 1 82 ? -18.499 10.768 6.686 1.00 82.19 82 LYS A C 1
ATOM 665 O O . LYS A 1 82 ? -18.567 10.793 5.459 1.00 82.19 82 LYS A O 1
ATOM 670 N N . ASN A 1 83 ? -17.636 10.007 7.352 1.00 80.12 83 ASN A N 1
ATOM 671 C CA . ASN A 1 83 ? -16.768 9.046 6.681 1.00 80.12 83 ASN A CA 1
ATOM 672 C C . ASN A 1 83 ? -17.605 7.981 5.952 1.00 80.12 83 ASN A C 1
ATOM 674 O O . ASN A 1 83 ? -18.662 7.604 6.458 1.00 80.12 83 ASN A O 1
ATOM 678 N N . PRO A 1 84 ? -17.142 7.457 4.803 1.00 83.12 84 PRO A N 1
ATOM 679 C CA . PRO A 1 84 ? -17.838 6.364 4.137 1.00 83.12 84 PRO A CA 1
ATOM 680 C C . PRO A 1 84 ? -17.835 5.096 5.003 1.00 83.12 84 PRO A C 1
ATOM 682 O O . PRO A 1 84 ? -16.790 4.702 5.524 1.00 83.12 84 PRO A O 1
ATOM 685 N N . ASP A 1 85 ? -18.976 4.408 5.083 1.00 79.50 85 ASP A N 1
ATOM 686 C CA . ASP A 1 85 ? -19.204 3.292 6.021 1.00 79.50 85 ASP A CA 1
ATOM 687 C C . ASP A 1 85 ? -18.247 2.098 5.854 1.00 79.50 85 ASP A C 1
ATOM 689 O O . ASP A 1 85 ? -18.061 1.303 6.773 1.00 79.50 85 ASP A O 1
ATOM 693 N N . LYS A 1 86 ? -17.653 1.929 4.667 1.00 84.88 86 LYS A N 1
ATOM 694 C CA . LYS A 1 86 ? -16.851 0.745 4.312 1.00 84.88 86 LYS A CA 1
ATOM 695 C C . LYS A 1 86 ? -15.346 0.988 4.257 1.00 84.88 86 LYS A C 1
ATOM 697 O O . LYS A 1 86 ? -14.615 0.055 3.901 1.00 84.88 86 LYS A O 1
ATOM 702 N N . VAL A 1 87 ? -14.887 2.186 4.612 1.00 87.19 87 VAL A N 1
ATOM 703 C CA . VAL A 1 87 ? -13.458 2.512 4.631 1.00 87.19 87 VAL A CA 1
ATOM 704 C C . VAL A 1 87 ? -12.815 1.943 5.887 1.00 87.19 87 VAL A C 1
ATOM 706 O O . VAL A 1 87 ? -13.228 2.228 7.009 1.00 87.19 87 VAL A O 1
ATOM 709 N N . PHE A 1 88 ? -11.766 1.156 5.687 1.00 88.50 88 PHE A N 1
ATOM 710 C CA . PHE A 1 88 ? -10.875 0.757 6.760 1.00 88.50 88 PHE A CA 1
ATOM 711 C C . PHE A 1 88 ? -9.735 1.765 6.882 1.00 88.50 88 PHE A C 1
ATOM 713 O O . PHE A 1 88 ? -9.015 2.027 5.916 1.00 88.50 88 PHE A O 1
ATOM 720 N N . PHE A 1 89 ? -9.531 2.283 8.087 1.00 86.56 89 PHE A N 1
ATOM 721 C CA . PHE A 1 89 ? -8.419 3.163 8.413 1.00 86.56 89 PHE A CA 1
ATOM 722 C C . PHE A 1 89 ? -7.847 2.782 9.774 1.00 86.56 89 PHE A C 1
ATOM 724 O O . PHE A 1 89 ? -8.573 2.301 10.635 1.00 86.56 89 PHE A O 1
ATOM 731 N N . MET A 1 90 ? -6.549 3.012 9.972 1.00 86.38 90 MET A N 1
ATOM 732 C CA . MET A 1 90 ? -5.895 2.861 11.271 1.00 86.38 90 MET A CA 1
ATOM 733 C C . MET A 1 90 ? -4.715 3.813 11.410 1.00 86.38 90 MET A C 1
ATOM 735 O O . MET A 1 90 ? -3.939 3.996 10.474 1.00 86.38 90 MET A O 1
ATOM 739 N N . ASN A 1 91 ? -4.572 4.385 12.605 1.00 85.44 91 ASN A N 1
ATOM 740 C CA . ASN A 1 91 ? -3.465 5.273 12.933 1.00 85.44 91 ASN A CA 1
ATOM 741 C C . ASN A 1 91 ? -2.172 4.479 13.138 1.00 85.44 91 ASN A C 1
ATOM 743 O O . ASN A 1 91 ? -2.132 3.527 13.922 1.00 85.44 91 ASN A O 1
ATOM 747 N N . GLN A 1 92 ? -1.090 4.930 12.511 1.00 84.31 92 GLN A N 1
ATOM 748 C CA . GLN A 1 92 ? 0.246 4.410 12.773 1.00 84.31 92 GLN A CA 1
ATOM 749 C C . GLN A 1 92 ? 0.773 4.948 14.110 1.00 84.31 92 GLN A C 1
ATOM 751 O O . GLN A 1 92 ? 0.832 6.155 14.330 1.00 84.31 92 GLN A O 1
ATOM 756 N N . LYS A 1 93 ? 1.191 4.043 15.001 1.00 87.19 93 LYS A N 1
ATOM 757 C CA . LYS A 1 93 ? 1.796 4.383 16.307 1.00 87.19 93 LYS A CA 1
ATOM 758 C C . LYS A 1 93 ? 3.251 3.913 16.449 1.00 87.19 93 LYS A C 1
ATOM 760 O O . LYS A 1 93 ? 3.868 4.156 17.480 1.00 87.19 93 LYS A O 1
ATOM 765 N N . ILE A 1 94 ? 3.788 3.248 15.424 1.00 90.50 94 ILE A N 1
ATOM 766 C CA . ILE A 1 94 ? 5.121 2.629 15.405 1.00 90.50 94 ILE A CA 1
ATOM 767 C C . ILE A 1 94 ? 5.981 3.353 14.368 1.00 90.50 94 ILE A C 1
ATOM 769 O O . ILE A 1 94 ? 5.535 3.576 13.240 1.00 90.50 94 ILE A O 1
ATOM 773 N N . GLY A 1 95 ? 7.203 3.738 14.733 1.00 90.12 95 GLY A N 1
ATOM 774 C CA . GLY A 1 95 ? 8.137 4.383 13.810 1.00 90.12 95 GLY A CA 1
ATOM 775 C C . GLY A 1 95 ? 8.561 3.442 12.678 1.00 90.12 95 GLY A C 1
ATOM 776 O O . GLY A 1 95 ? 8.655 2.233 12.881 1.00 90.12 95 GLY A O 1
ATOM 777 N N . ASN A 1 96 ? 8.798 3.995 11.485 1.00 93.12 96 ASN A N 1
ATOM 778 C CA . ASN A 1 96 ? 9.170 3.271 10.255 1.00 93.12 96 ASN A CA 1
ATOM 779 C C . ASN A 1 96 ? 8.146 2.242 9.733 1.00 93.12 96 ASN A C 1
ATOM 781 O O . ASN A 1 96 ? 8.412 1.558 8.751 1.00 93.12 96 ASN A O 1
ATOM 785 N N . ALA A 1 97 ? 6.960 2.143 10.336 1.00 93.31 97 ALA A N 1
ATOM 786 C CA . ALA A 1 97 ? 5.948 1.171 9.932 1.00 93.31 97 ALA A CA 1
ATOM 787 C C . ALA A 1 97 ? 5.042 1.649 8.777 1.00 93.31 97 ALA A C 1
ATOM 789 O O . ALA A 1 97 ? 4.117 0.931 8.406 1.00 93.31 97 ALA A O 1
ATOM 790 N N . CYS A 1 98 ? 5.277 2.834 8.198 1.00 92.69 98 CYS A N 1
ATOM 791 C CA . CYS A 1 98 ? 4.369 3.437 7.214 1.00 92.69 98 CYS A CA 1
ATOM 792 C C . CYS A 1 98 ? 4.151 2.555 5.983 1.00 92.69 98 CYS A C 1
ATOM 794 O O . CYS A 1 98 ? 3.005 2.349 5.606 1.00 92.69 98 CYS A O 1
ATOM 796 N N . GLY A 1 99 ? 5.204 1.961 5.411 1.00 94.44 99 GLY A N 1
ATOM 797 C CA . GLY A 1 99 ? 5.064 1.064 4.260 1.00 94.44 99 GLY A CA 1
ATOM 798 C C . GLY A 1 99 ? 4.174 -0.147 4.563 1.00 94.44 99 GLY A C 1
ATOM 799 O O . GLY A 1 99 ? 3.275 -0.464 3.786 1.00 94.44 99 GLY A O 1
ATOM 800 N N . THR A 1 100 ? 4.344 -0.764 5.738 1.00 94.56 100 THR A N 1
ATOM 801 C CA . THR A 1 100 ? 3.476 -1.860 6.186 1.00 94.56 100 THR A CA 1
ATOM 802 C C . THR A 1 100 ? 2.038 -1.383 6.369 1.00 94.56 100 THR A C 1
ATOM 804 O O . THR A 1 100 ? 1.122 -2.016 5.859 1.00 94.56 100 THR A O 1
ATOM 807 N N . PHE A 1 101 ? 1.812 -0.255 7.048 1.00 93.69 101 PHE A N 1
ATOM 808 C CA . PHE A 1 101 ? 0.463 0.278 7.273 1.00 93.69 101 PHE A CA 1
ATOM 809 C C . PHE A 1 101 ? -0.242 0.640 5.956 1.00 93.69 101 PHE A C 1
ATOM 811 O O . PHE A 1 101 ? -1.405 0.276 5.791 1.00 93.69 101 PHE A O 1
ATOM 818 N N . SER A 1 102 ? 0.461 1.251 4.999 1.00 94.88 102 SER A N 1
ATOM 819 C CA . SER A 1 102 ? -0.065 1.552 3.661 1.00 94.88 102 SER A CA 1
ATOM 820 C C . SER A 1 102 ? -0.474 0.289 2.900 1.00 94.88 102 SER A C 1
ATOM 822 O O . SER A 1 102 ? -1.542 0.252 2.283 1.00 94.88 102 SER A O 1
ATOM 824 N N . LEU A 1 103 ? 0.330 -0.777 2.975 1.00 95.44 103 LEU A N 1
ATOM 825 C CA . LEU A 1 103 ? -0.011 -2.063 2.366 1.00 95.44 103 LEU A CA 1
ATOM 826 C C . LEU A 1 103 ? -1.246 -2.692 3.032 1.00 95.44 103 LEU A C 1
ATOM 828 O O . LEU A 1 103 ? -2.156 -3.160 2.347 1.00 95.44 103 LEU A O 1
ATOM 832 N N . LEU A 1 104 ? -1.317 -2.650 4.365 1.00 93.25 104 LEU A N 1
ATOM 833 C CA . LEU A 1 104 ? -2.463 -3.152 5.126 1.00 93.25 104 LEU A CA 1
ATOM 834 C C . LEU A 1 104 ? -3.750 -2.381 4.797 1.00 93.25 104 LEU A C 1
ATOM 836 O O . LEU A 1 104 ? -4.790 -3.007 4.586 1.00 93.25 104 LEU A O 1
ATOM 840 N N . HIS A 1 105 ? -3.690 -1.047 4.707 1.00 93.69 105 HIS A N 1
ATOM 841 C CA . HIS A 1 105 ? -4.819 -0.218 4.265 1.00 93.69 105 HIS A CA 1
ATOM 842 C C . HIS A 1 105 ? -5.268 -0.590 2.854 1.00 93.69 105 HIS A 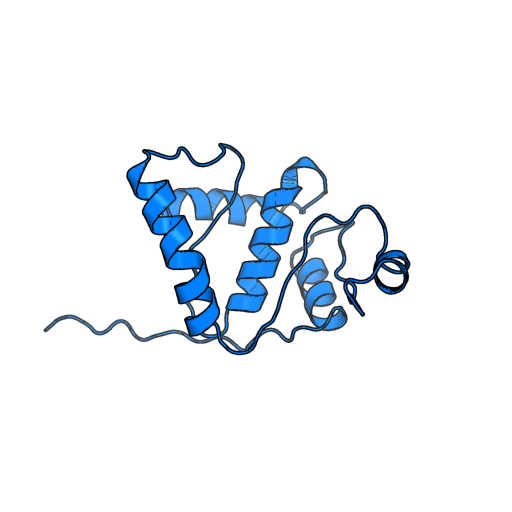C 1
ATOM 844 O O . HIS A 1 105 ? -6.470 -0.734 2.630 1.00 93.69 105 HIS A O 1
ATOM 850 N N . SER A 1 106 ? -4.324 -0.789 1.932 1.00 95.62 106 SER A N 1
ATOM 851 C CA . SER A 1 106 ? -4.617 -1.156 0.542 1.00 95.62 106 SER A CA 1
ATOM 852 C C . SER A 1 106 ? -5.391 -2.475 0.467 1.00 95.62 106 SER A C 1
ATOM 854 O O . SER A 1 106 ? -6.456 -2.531 -0.140 1.00 95.62 106 SER A O 1
ATOM 856 N N . ILE A 1 107 ? -4.919 -3.514 1.163 1.00 93.62 107 ILE A N 1
ATOM 857 C CA . ILE A 1 107 ? -5.553 -4.843 1.177 1.00 93.62 107 ILE A CA 1
ATOM 858 C C . ILE A 1 107 ? -6.912 -4.805 1.893 1.00 93.62 107 ILE A C 1
ATOM 860 O O . ILE A 1 107 ? -7.894 -5.371 1.410 1.00 93.62 107 ILE A O 1
ATOM 864 N N . ALA A 1 108 ? -7.003 -4.126 3.039 1.00 92.38 108 ALA A N 1
ATOM 865 C CA . ALA A 1 108 ? -8.228 -4.086 3.836 1.00 92.38 108 ALA A CA 1
ATOM 866 C C . ALA A 1 108 ? -9.385 -3.358 3.132 1.00 92.38 108 ALA A C 1
ATOM 868 O O . ALA A 1 108 ? -10.550 -3.729 3.302 1.00 92.38 108 ALA A O 1
ATOM 869 N N . ASN A 1 109 ? -9.091 -2.341 2.323 1.00 92.69 109 ASN A N 1
ATOM 870 C CA . ASN A 1 109 ? -10.118 -1.598 1.592 1.00 92.69 109 ASN A CA 1
ATOM 871 C C . ASN A 1 109 ? -10.633 -2.325 0.339 1.00 92.69 109 ASN A C 1
ATOM 873 O O . ASN A 1 109 ? -11.682 -1.950 -0.175 1.00 92.69 109 ASN A O 1
ATOM 877 N N . VAL A 1 110 ? -9.979 -3.409 -0.096 1.00 92.50 110 VAL A N 1
ATOM 878 C CA . VAL A 1 110 ? -10.434 -4.250 -1.224 1.00 92.50 110 VAL A CA 1
ATOM 879 C C . VAL A 1 110 ? -10.904 -5.642 -0.786 1.00 92.50 110 VAL A C 1
ATOM 881 O O . VAL A 1 110 ? -11.137 -6.515 -1.617 1.00 92.50 110 VAL A O 1
ATOM 884 N N . ARG A 1 111 ? -11.093 -5.853 0.523 1.00 90.00 111 ARG A N 1
ATOM 885 C CA . ARG A 1 111 ? -11.493 -7.131 1.149 1.00 90.00 111 ARG A CA 1
ATOM 886 C C . ARG A 1 111 ? -12.754 -7.785 0.570 1.00 90.00 111 ARG A C 1
ATOM 888 O O . ARG A 1 111 ? -12.877 -9.001 0.629 1.00 90.00 111 ARG A O 1
ATOM 895 N N . ASP A 1 112 ? -13.668 -6.988 0.020 1.00 88.75 112 ASP A N 1
ATOM 896 C CA . ASP A 1 112 ? -14.917 -7.472 -0.582 1.00 88.75 112 ASP A CA 1
ATOM 897 C C . ASP A 1 112 ? -14.728 -7.888 -2.058 1.00 88.75 112 ASP A C 1
ATOM 899 O O . ASP A 1 112 ? -15.631 -8.461 -2.661 1.00 88.75 112 ASP A O 1
ATOM 903 N N . MET A 1 113 ? -13.563 -7.594 -2.651 1.00 89.56 113 MET A N 1
ATOM 904 C CA . MET A 1 113 ? -13.241 -7.835 -4.065 1.00 89.56 113 MET A CA 1
ATOM 905 C C . MET A 1 113 ? -12.250 -8.990 -4.259 1.00 89.56 113 MET A C 1
ATOM 907 O O . MET A 1 113 ? -12.215 -9.596 -5.328 1.00 89.56 113 MET A O 1
ATOM 911 N N . VAL A 1 114 ? -11.433 -9.302 -3.245 1.00 87.88 114 VAL A N 1
ATOM 912 C CA . VAL A 1 114 ? -10.354 -10.302 -3.336 1.00 87.88 114 VAL A CA 1
ATOM 913 C C . VAL A 1 114 ? -10.279 -11.196 -2.100 1.00 87.88 114 VAL A C 1
ATOM 915 O O . VAL A 1 114 ? -10.698 -10.828 -1.004 1.00 87.88 114 VAL A O 1
ATOM 918 N N . ASN A 1 115 ? -9.688 -12.383 -2.251 1.00 87.12 115 ASN A N 1
ATOM 919 C CA . ASN A 1 115 ? -9.482 -13.302 -1.135 1.00 87.12 115 ASN A CA 1
ATOM 920 C C . ASN A 1 115 ? -8.282 -12.870 -0.274 1.00 87.12 115 ASN A C 1
ATOM 922 O O . ASN A 1 115 ? -7.132 -13.223 -0.546 1.00 87.12 115 ASN A O 1
ATOM 926 N N . ILE A 1 116 ? -8.572 -12.150 0.808 1.00 87.06 116 ILE A N 1
ATOM 927 C CA . ILE A 1 116 ? -7.569 -11.675 1.773 1.00 87.06 116 ILE A CA 1
ATOM 928 C C . ILE A 1 116 ? -7.072 -12.756 2.752 1.00 87.06 116 ILE A C 1
ATOM 930 O O . ILE A 1 116 ? -6.227 -12.483 3.598 1.00 87.06 116 ILE A O 1
ATOM 934 N N . GLY A 1 117 ? -7.565 -13.992 2.649 1.00 82.38 117 GLY A N 1
ATOM 935 C CA . GLY A 1 117 ? -7.155 -15.096 3.512 1.00 82.38 117 GLY A CA 1
ATOM 936 C C . GLY A 1 117 ? -7.721 -15.032 4.939 1.00 82.38 117 GLY A C 1
ATOM 937 O O . GLY A 1 117 ? -8.160 -14.002 5.450 1.00 82.38 117 GLY A O 1
ATOM 938 N N . LYS A 1 118 ? -7.699 -16.185 5.618 1.00 75.25 118 LYS A N 1
ATOM 939 C CA . LYS A 1 118 ? -8.294 -16.367 6.958 1.00 75.25 118 LYS A CA 1
ATOM 940 C C . LYS A 1 118 ? -7.536 -15.671 8.095 1.00 75.25 118 LYS A C 1
ATOM 942 O O . LYS A 1 118 ? -8.106 -15.458 9.157 1.00 75.25 118 LYS A O 1
ATOM 947 N N . HIS A 1 119 ? -6.258 -15.350 7.890 1.00 74.44 119 HIS A N 1
ATOM 948 C CA . HIS A 1 119 ? -5.404 -14.728 8.907 1.00 74.44 119 HIS A CA 1
ATOM 949 C C . HIS A 1 119 ? -5.498 -13.199 8.900 1.00 74.44 119 HIS A C 1
ATOM 951 O O . HIS A 1 119 ? -5.302 -12.577 9.940 1.00 74.44 119 HIS A O 1
ATOM 957 N N . PHE A 1 120 ? -5.847 -12.601 7.758 1.00 76.19 120 PHE A N 1
ATOM 958 C CA . PHE A 1 120 ? -5.937 -11.151 7.609 1.00 76.19 120 PHE A CA 1
ATOM 959 C C . PHE A 1 120 ? -7.273 -10.577 8.085 1.00 76.19 120 PHE A C 1
ATOM 961 O O . PHE A 1 120 ? -7.309 -9.527 8.723 1.00 76.19 120 PHE A O 1
ATOM 968 N N . ALA A 1 121 ? -8.379 -11.280 7.824 1.00 71.19 121 ALA A N 1
ATOM 969 C CA . ALA A 1 121 ? -9.713 -10.820 8.212 1.00 71.19 121 ALA A CA 1
ATOM 970 C C . ALA A 1 121 ? -9.852 -10.505 9.725 1.00 71.19 121 ALA A C 1
ATOM 972 O O . ALA A 1 121 ? -10.417 -9.459 10.055 1.00 71.19 121 ALA A O 1
ATOM 973 N N . PRO A 1 122 ? -9.284 -11.302 10.657 1.00 69.31 122 PRO A N 1
ATOM 974 C CA . PRO A 1 122 ? -9.278 -10.962 12.080 1.00 69.31 122 PRO A CA 1
ATOM 975 C C . PRO A 1 122 ? -8.505 -9.679 12.415 1.00 69.31 122 PRO A C 1
ATOM 977 O O . PRO A 1 122 ? -8.911 -8.951 13.315 1.00 69.31 122 PRO A O 1
ATOM 980 N N . ILE A 1 123 ? -7.420 -9.369 11.692 1.00 69.50 123 ILE A N 1
ATOM 981 C CA . ILE A 1 123 ? -6.605 -8.160 11.920 1.00 69.50 123 ILE A CA 1
ATOM 982 C C . ILE A 1 123 ? -7.429 -6.902 11.621 1.00 69.50 123 ILE A C 1
ATOM 984 O O . ILE A 1 123 ? -7.407 -5.946 12.400 1.00 69.50 123 ILE A O 1
ATOM 988 N N . ILE A 1 124 ? -8.204 -6.922 10.533 1.00 67.19 124 ILE A N 1
ATOM 989 C CA . ILE A 1 124 ? -9.147 -5.848 10.192 1.00 67.19 124 ILE A CA 1
ATOM 990 C C . ILE A 1 124 ? -10.209 -5.709 11.294 1.00 67.19 124 ILE A C 1
ATOM 992 O O . ILE A 1 124 ? -10.445 -4.605 11.781 1.00 67.19 124 ILE A O 1
ATOM 996 N N . ALA A 1 125 ? -10.809 -6.823 11.729 1.00 59.62 125 ALA A N 1
ATOM 997 C CA . ALA A 1 125 ? -11.870 -6.817 12.738 1.00 59.62 125 ALA A CA 1
ATOM 998 C C . ALA A 1 125 ? -11.399 -6.291 14.109 1.00 59.62 125 ALA A C 1
ATOM 1000 O O . ALA A 1 125 ? -12.101 -5.508 14.744 1.00 59.62 125 ALA A O 1
ATOM 1001 N N . ILE A 1 126 ? -10.197 -6.673 14.555 1.00 57.72 126 ILE A N 1
ATOM 1002 C CA . ILE A 1 126 ? -9.623 -6.215 15.832 1.00 57.72 126 ILE A CA 1
ATOM 1003 C C . ILE A 1 126 ? -9.298 -4.718 15.779 1.00 57.72 126 ILE A C 1
ATOM 1005 O O . ILE A 1 126 ? -9.519 -4.004 16.754 1.00 57.72 126 ILE A O 1
ATOM 1009 N N . SER A 1 127 ? -8.804 -4.232 14.639 1.00 56.38 127 SER A N 1
ATOM 1010 C CA . SER A 1 127 ? -8.382 -2.836 14.480 1.00 56.38 127 SER A CA 1
ATOM 1011 C C . SER A 1 127 ? -9.555 -1.848 14.529 1.00 56.38 127 SER A C 1
ATOM 1013 O O . SER A 1 127 ? -9.373 -0.729 15.001 1.00 56.38 127 SER A O 1
ATOM 1015 N N . ILE A 1 128 ? -10.763 -2.263 14.122 1.00 51.50 128 ILE A N 1
ATOM 1016 C CA . ILE A 1 128 ? -11.995 -1.459 14.256 1.00 51.50 128 ILE A CA 1
ATOM 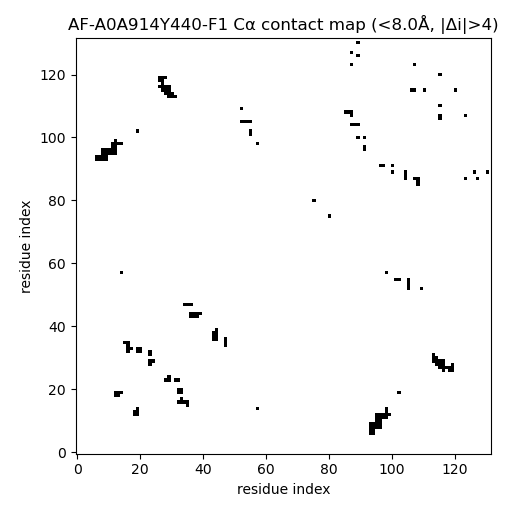1017 C C . ILE A 1 128 ? -12.307 -1.170 15.737 1.00 51.50 128 ILE A C 1
ATOM 1019 O O . ILE A 1 128 ? -12.676 -0.050 16.079 1.00 51.50 128 ILE A O 1
ATOM 1023 N N . ASN A 1 129 ? -12.064 -2.136 16.629 1.00 39.22 129 ASN A N 1
ATOM 1024 C CA . ASN A 1 129 ? -12.325 -2.009 18.070 1.00 39.22 129 ASN A CA 1
ATOM 1025 C C . ASN A 1 129 ? -11.258 -1.213 18.847 1.00 39.22 129 ASN A C 1
ATOM 1027 O O . ASN A 1 129 ? -11.421 -1.005 20.043 1.00 39.22 129 ASN A O 1
ATOM 1031 N N . PHE A 1 130 ? -10.157 -0.805 18.206 1.00 34.44 130 PHE A N 1
ATOM 1032 C CA . PHE A 1 130 ? -9.098 0.008 18.829 1.00 34.44 130 PHE A CA 1
ATOM 1033 C C . PHE A 1 130 ? -9.130 1.486 18.404 1.00 34.44 130 PHE A C 1
ATOM 1035 O O . PHE A 1 130 ? -8.285 2.275 18.844 1.00 34.44 130 PHE A O 1
ATOM 1042 N N . ILE A 1 131 ? -10.048 1.844 17.503 1.00 36.22 131 ILE A N 1
ATOM 1043 C CA . ILE A 1 131 ? -10.215 3.198 16.952 1.00 36.22 131 ILE A CA 1
ATOM 1044 C C . ILE A 1 131 ? -11.507 3.855 17.463 1.00 36.22 131 ILE A C 1
ATOM 1046 O O . ILE A 1 131 ? -11.582 5.084 17.473 1.00 36.22 131 ILE A O 1
ATOM 1050 N N . LEU A 1 132 ? -12.470 3.049 17.926 1.00 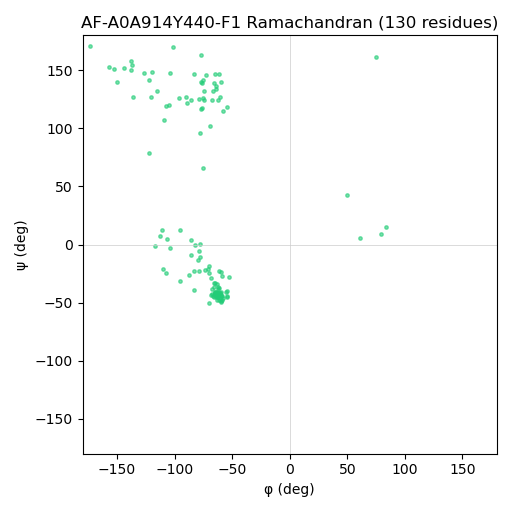32.34 132 LEU A N 1
ATOM 1051 C CA . LEU A 1 132 ? -13.588 3.464 18.780 1.00 32.34 132 LEU A CA 1
ATOM 1052 C C . LEU A 1 132 ? -13.178 3.396 20.257 1.00 32.34 132 LEU A C 1
ATOM 1054 O O . LEU A 1 132 ? -13.663 4.254 21.026 1.00 32.34 132 LEU A O 1
#

Foldseek 3Di:
DDDDPDAAADDAQDPDQVSLQVVLVVLPFPPDTDDDQPDDDPVSCVPPDPPDQDDDDDDDCPPVVCVVCVVVVVVCVVVVNDDDPQQQDADDRHHNCVVVRRSLSSCSSCVVPGRSDPRSVVVSVVRVVVVD

Solvent-accessible surface area (backbone atoms only — not comparable to full-atom values): 8513 Å² total; per-residue (Å²): 132,84,82,79,78,79,82,53,69,53,79,64,54,66,99,39,40,70,63,49,37,51,50,43,51,74,53,48,37,48,97,74,76,62,73,82,77,88,44,90,50,72,76,44,44,69,71,51,71,82,87,76,88,72,85,88,85,87,75,94,54,65,65,61,53,46,60,67,48,44,59,59,52,54,55,41,61,74,65,73,62,77,77,68,92,76,70,58,80,80,86,85,83,48,43,51,37,58,52,56,52,54,52,52,41,50,54,58,57,40,49,94,78,46,56,45,38,86,68,39,55,55,55,58,60,54,50,57,70,73,75,110

pLDDT: mean 85.67, std 14.57, range [32.34, 97.62]

Sequence (132 aa):
MAETKEKTYWTALESNPDTMNKLIKDIGVKGLRCEDIFGFDEDALAFVPQPCYAVILCFPDYVKAYDYVKKSYEELKSKDYKNPDKVFFMNQKIGNACGTFSLLHSIANVRDMVNIGKHFAPIIAISINFIL

InterPro domains:
  IPR001578 Peptidase C12, ubiquitin carboxyl-terminal hydrolase [PF01088] (10-120)
  IPR001578 Peptidase C12, ubiquitin carboxyl-terminal hydrolase [PR00707] (12-29)
  IPR001578 Peptidase C12, ubiquitin carboxyl-terminal hydrolase [PR00707] (48-60)
  IPR001578 Peptidase C12, ubiquitin carboxyl-terminal hydrolase [PR00707] (92-109)
  IPR001578 Peptidase C12, ubiquitin carboxyl-terminal hydrolase [PS52048] (9-132)
  IPR001578 Peptidase C12, ubiquitin carboxyl-terminal hydrolase [PTHR10589] (9-123)
  IPR036959 Peptidase C12, ubiquitin carboxyl-terminal hydrolase superfamily [G3DSA:3.40.532.10] (4-130)
  IPR038765 Papain-like cysteine peptidase superfamily [SSF54001] (9-124)
  IPR057254 Ubiquitin carboxyl-terminal hydrolase family 1, cysteine active-site [PS00140] (92-108)

Radius of gyration: 16.94 Å; Cα contacts (8 Å, |Δi|>4): 105; chains: 1; bounding box: 32×39×58 Å

Nearest PDB structures (foldseek):
  6qml-assembly1_A  TM=8.093E-01  e=9.330E-06  Homo sapiens
  8ede-assembly2_B  TM=8.408E-01  e=1.719E-05  Homo sapiens
  1uch-assembly1_A  TM=8.089E-01  e=1.191E-05  Homo sapiens
  7zm0-assembly10_J  TM=8.554E-01  e=2.803E-05  Homo sapiens

Organism: NCBI:txid310955

Secondary structure (DSSP, 8-state):
----PPPPBPPPPPS-HHHHHHHHHHTT--S--------SSHHHHTTS-SS--------S-HHHHHHHHHHHHHHHHHTTPPPPTT-------SBT-HHHHHHHHHHHHTTTTS--HHHHHHHHHHHHTTT-